Protein AF-A0A5C0ZHY2-F1 (afdb_monomer)

Nearest PDB structures (foldseek):
  8pw4-assembly2_B  TM=5.443E-01  e=1.478E-01  Salasvirus phi29
  8btr-assembly1_LT  TM=4.501E-01  e=2.129E+00  Giardia lamblia ATCC 50803
  8ckb-assembly1_I001  TM=3.579E-01  e=1.218E+00  Bacteroides phage crAss001
  4a8x-assembly1_C  TM=5.049E-01  e=5.073E+00  Mus musculus

Mean predicted aligned error: 5.75 Å

Solvent-accessible surface area (backbone atoms only — not comparable to full-atom values): 4143 Å² total; per-residue (Å²): 82,32,32,31,37,22,33,31,77,47,67,38,92,86,80,69,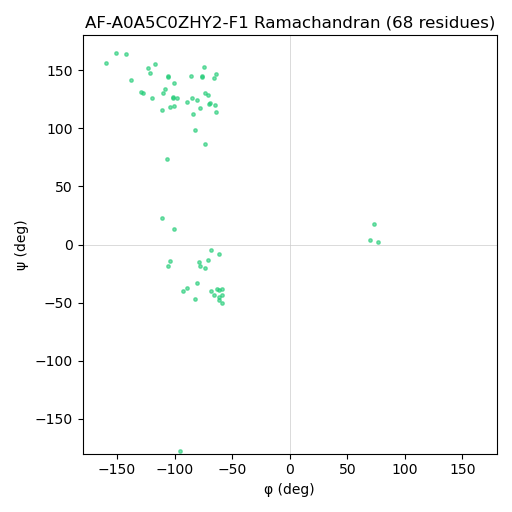46,80,42,80,41,85,44,70,74,39,76,26,89,44,72,70,51,38,48,53,49,28,52,75,69,80,37,61,74,48,39,79,45,96,49,59,43,33,38,38,42,83,88,78,69,50,70,51,74,45,82,78,91,126

Secondary structure (DSSP, 8-state):
-EEEEEEEEEE-TTT--EEEEE---EEESSHHHHHHHHHHTT-TTEEEEEEEEEEE-TTT-PEEE-----

pLDDT: mean 86.74, std 9.37, range [45.19, 96.31]

Structure (mmCIF, N/CA/C/O backbone):
data_AF-A0A5C0ZHY2-F1
#
_entry.id   AF-A0A5C0ZHY2-F1
#
loop_
_atom_site.group_PDB
_atom_site.id
_atom_site.type_symbol
_atom_site.label_atom_id
_atom_site.label_alt_id
_atom_site.label_comp_id
_atom_site.label_asym_id
_atom_site.label_entity_id
_atom_site.label_seq_id
_atom_site.pdbx_PDB_ins_code
_atom_site.Cartn_x
_atom_site.Cartn_y
_atom_site.Cartn_z
_atom_site.occupancy
_atom_site.B_iso_or_equiv
_atom_site.auth_seq_id
_atom_site.auth_comp_id
_atom_site.auth_asym_id
_atom_site.auth_atom_id
_atom_site.pdbx_PDB_model_num
ATOM 1 N N . MET A 1 1 ? 11.029 1.834 -11.637 1.00 81.69 1 MET A N 1
ATOM 2 C CA . MET A 1 1 ? 9.881 1.249 -10.896 1.00 81.69 1 MET A CA 1
ATOM 3 C C . MET A 1 1 ? 9.673 1.919 -9.536 1.00 81.69 1 MET A C 1
ATOM 5 O O . MET A 1 1 ? 10.647 2.123 -8.821 1.00 81.69 1 MET A O 1
ATOM 9 N N . LYS A 1 2 ? 8.425 2.238 -9.164 1.00 86.69 2 LYS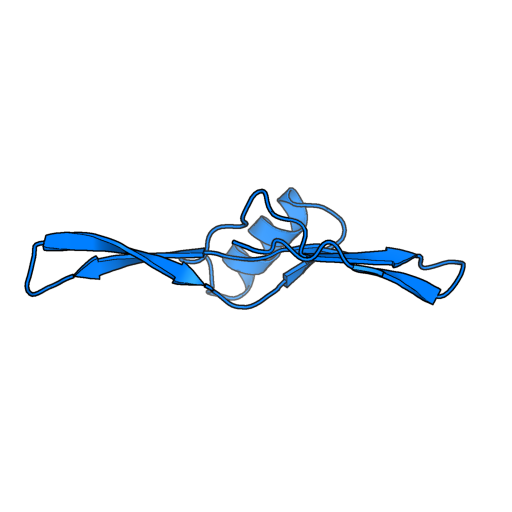 A N 1
A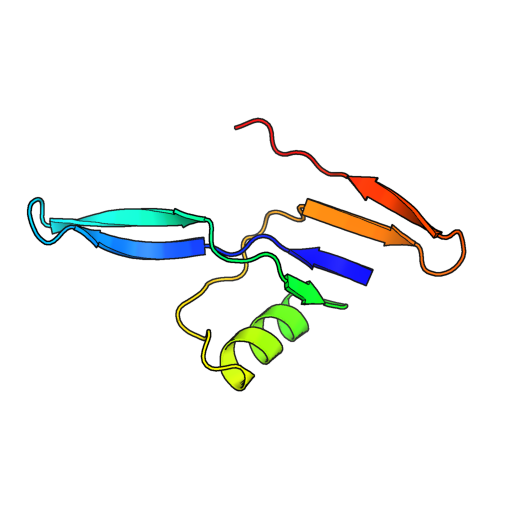TOM 10 C CA . LYS A 1 2 ? 8.072 2.944 -7.917 1.00 86.69 2 LYS A CA 1
ATOM 11 C C . LYS A 1 2 ? 7.457 2.002 -6.887 1.00 86.69 2 LYS A C 1
ATOM 13 O O . LYS A 1 2 ? 6.734 1.081 -7.266 1.00 86.69 2 LYS A O 1
ATOM 18 N N . ILE A 1 3 ? 7.737 2.234 -5.609 1.00 89.44 3 ILE A N 1
ATOM 19 C CA . ILE A 1 3 ? 7.142 1.535 -4.469 1.00 89.44 3 ILE A CA 1
ATOM 20 C C . ILE A 1 3 ? 6.239 2.515 -3.724 1.00 89.44 3 ILE A C 1
ATOM 22 O O . ILE A 1 3 ? 6.702 3.514 -3.181 1.00 89.44 3 ILE A O 1
ATOM 26 N N . TYR A 1 4 ? 4.947 2.219 -3.716 1.00 88.69 4 TYR A N 1
ATOM 27 C CA . TYR A 1 4 ? 3.915 3.001 -3.054 1.00 88.69 4 TYR A CA 1
ATOM 28 C C . TYR A 1 4 ? 3.541 2.370 -1.719 1.00 88.69 4 TYR A C 1
ATOM 30 O O . TYR A 1 4 ? 3.371 1.148 -1.629 1.00 88.69 4 TYR A O 1
ATOM 38 N N . THR A 1 5 ? 3.347 3.207 -0.704 1.00 91.25 5 THR A N 1
ATOM 39 C CA . THR A 1 5 ? 2.723 2.792 0.554 1.00 91.25 5 THR A CA 1
ATOM 40 C C . THR A 1 5 ? 1.218 2.661 0.344 1.00 91.25 5 THR A C 1
ATOM 42 O O . THR A 1 5 ? 0.616 3.424 -0.417 1.00 91.25 5 THR A O 1
ATOM 45 N N . THR A 1 6 ? 0.585 1.698 1.012 1.00 91.94 6 THR A N 1
ATOM 46 C CA . THR A 1 6 ? -0.878 1.603 1.034 1.00 91.94 6 THR A CA 1
ATOM 47 C C . THR A 1 6 ? -1.415 1.784 2.443 1.00 91.94 6 THR A C 1
ATOM 49 O O . THR A 1 6 ? -0.704 1.564 3.419 1.00 91.94 6 THR A O 1
ATOM 52 N N . LEU A 1 7 ? -2.668 2.212 2.545 1.00 93.31 7 LEU A N 1
A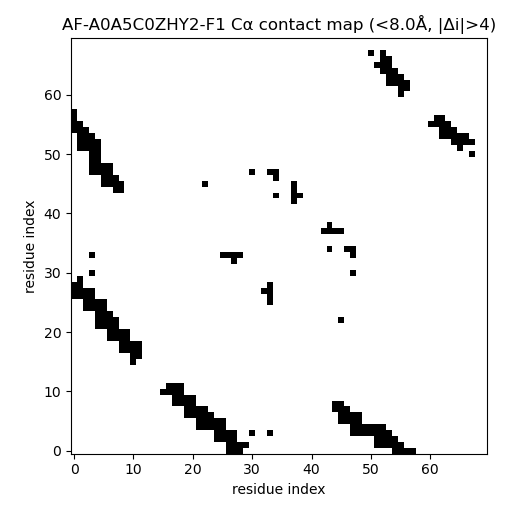TOM 53 C CA . LEU A 1 7 ? -3.378 2.413 3.800 1.00 93.31 7 LEU A CA 1
ATOM 54 C C . LEU A 1 7 ? -4.636 1.553 3.835 1.00 93.31 7 LEU A C 1
ATOM 56 O O . LEU A 1 7 ? -5.276 1.322 2.809 1.00 93.31 7 LEU A O 1
ATOM 60 N N . ILE A 1 8 ? -5.001 1.104 5.027 1.00 93.69 8 ILE A N 1
ATOM 61 C CA . ILE A 1 8 ? -6.240 0.383 5.301 1.00 93.69 8 ILE A CA 1
ATOM 62 C C . ILE A 1 8 ? -7.028 1.206 6.311 1.00 93.69 8 ILE A C 1
ATOM 64 O O . ILE A 1 8 ? -6.517 1.530 7.383 1.00 93.69 8 ILE A O 1
ATOM 68 N N . TYR A 1 9 ? -8.279 1.514 5.983 1.00 92.38 9 TYR A N 1
ATOM 69 C CA . TYR A 1 9 ? -9.194 2.184 6.899 1.00 92.38 9 TYR A CA 1
ATOM 70 C C . TYR A 1 9 ? -10.151 1.163 7.504 1.00 92.38 9 TYR A C 1
ATOM 72 O O . TYR A 1 9 ? -10.826 0.429 6.782 1.00 92.38 9 TYR A O 1
ATOM 80 N N . ALA A 1 10 ? -10.221 1.110 8.831 1.00 91.75 10 ALA A N 1
ATOM 81 C CA . ALA A 1 10 ? -11.123 0.213 9.539 1.00 91.75 10 ALA A CA 1
ATOM 82 C C . ALA A 1 10 ? -11.782 0.924 10.719 1.00 91.75 10 ALA A C 1
ATOM 84 O O . ALA A 1 10 ? -11.151 1.707 11.423 1.00 91.75 10 ALA A O 1
ATOM 85 N N . VAL A 1 11 ? -13.061 0.635 10.953 1.00 94.25 11 VAL A N 1
ATOM 86 C CA . VAL A 1 11 ? -13.795 1.176 12.101 1.00 94.25 11 VAL A CA 1
ATOM 87 C C . VAL A 1 11 ? -13.535 0.297 13.322 1.00 94.25 11 VAL A C 1
ATOM 89 O O . VAL A 1 11 ? -13.753 -0.915 13.281 1.00 94.25 11 VAL A O 1
ATOM 92 N N . CYS A 1 12 ? -13.090 0.898 14.425 1.00 93.19 12 CYS A N 1
ATOM 93 C CA . CYS A 1 12 ? -12.927 0.205 15.695 1.00 93.19 12 CYS A CA 1
ATOM 94 C C . CYS A 1 12 ? -14.299 -0.252 16.218 1.00 93.19 12 CYS A C 1
ATOM 96 O O . CYS A 1 12 ? -15.144 0.592 16.516 1.00 93.19 12 CYS A O 1
ATOM 98 N N . PRO A 1 13 ? -14.542 -1.558 16.431 1.00 93.69 13 PRO A N 1
ATOM 99 C CA . PRO A 1 13 ? -15.853 -2.035 16.872 1.00 93.69 13 PRO A CA 1
ATOM 100 C C . PRO A 1 13 ? -16.176 -1.668 18.330 1.00 93.69 13 PRO A C 1
ATOM 102 O O . PRO A 1 13 ? -17.316 -1.816 18.755 1.00 93.69 13 PRO A O 1
ATOM 105 N N . ARG A 1 14 ? -15.180 -1.225 19.113 1.00 95.62 14 ARG A N 1
ATOM 106 C CA . ARG A 1 14 ? -15.360 -0.840 20.524 1.00 95.62 14 ARG A CA 1
ATOM 107 C C . ARG A 1 14 ? -15.633 0.652 20.694 1.00 95.62 14 ARG A C 1
ATOM 109 O O . ARG A 1 14 ? -16.437 1.011 21.544 1.00 95.62 14 ARG A O 1
ATOM 116 N N . THR A 1 15 ? -14.942 1.498 19.927 1.00 95.75 15 THR A N 1
ATOM 117 C CA . THR A 1 15 ? -15.015 2.966 20.057 1.00 95.75 15 THR A CA 1
ATOM 118 C C . THR A 1 15 ? -15.807 3.629 18.931 1.00 95.75 15 THR A C 1
ATOM 120 O O . THR A 1 15 ? -16.261 4.753 19.098 1.00 95.75 15 THR A O 1
ATOM 123 N N . GLY A 1 16 ? -16.007 2.947 17.799 1.00 94.81 16 GLY A N 1
ATOM 124 C CA . GLY A 1 16 ? -16.646 3.505 16.603 1.00 94.81 16 GLY A CA 1
ATOM 125 C C . GLY A 1 16 ? -15.741 4.430 15.783 1.00 94.81 16 GLY A C 1
ATOM 126 O O . GLY A 1 16 ? -16.183 4.976 14.776 1.00 94.81 16 GLY A O 1
ATOM 127 N N . GLU A 1 17 ? -14.483 4.611 16.184 1.00 96.31 17 GLU A N 1
ATOM 128 C CA . GLU A 1 17 ? -13.541 5.502 15.506 1.00 96.31 17 GLU A CA 1
ATOM 129 C C . GLU A 1 17 ? -13.000 4.881 14.217 1.00 96.31 17 GLU A C 1
ATOM 131 O O . GLU A 1 17 ? -12.743 3.676 14.154 1.00 96.31 17 GLU A O 1
ATOM 136 N N . LEU A 1 18 ? -12.786 5.714 13.198 1.00 94.12 18 LEU A N 1
ATOM 137 C CA . LEU A 1 18 ? -12.070 5.315 11.992 1.00 94.12 18 LEU A CA 1
ATOM 138 C C . LEU A 1 18 ? -10.568 5.304 12.284 1.00 94.12 18 LEU A C 1
ATOM 140 O O . LEU A 1 18 ? -9.980 6.341 12.583 1.00 94.12 18 LEU A O 1
ATOM 144 N N . LEU A 1 19 ? -9.959 4.130 12.183 1.00 92.81 19 LEU A N 1
ATOM 145 C CA . LEU A 1 19 ? -8.531 3.921 12.366 1.00 92.81 19 LEU A CA 1
ATOM 146 C C . LEU A 1 19 ? -7.861 3.682 11.013 1.00 92.81 19 LEU A C 1
ATOM 148 O O . LEU A 1 19 ? -8.426 3.035 10.127 1.00 92.81 19 LEU A O 1
ATOM 152 N N . THR A 1 20 ? -6.641 4.194 10.882 1.00 93.19 20 THR A N 1
ATOM 153 C CA . THR A 1 20 ? -5.798 4.041 9.694 1.00 93.19 20 THR A CA 1
ATOM 154 C C . THR A 1 20 ? -4.631 3.125 10.029 1.00 93.19 20 THR A C 1
ATOM 156 O O . THR A 1 20 ? -3.940 3.342 11.023 1.00 93.19 20 THR A O 1
ATOM 159 N N . TYR A 1 21 ? -4.398 2.126 9.186 1.00 90.62 21 TYR A N 1
ATOM 160 C CA . TYR A 1 21 ? -3.304 1.168 9.312 1.00 90.62 21 TYR A CA 1
ATOM 161 C C . TYR A 1 21 ? -2.449 1.170 8.052 1.00 90.62 21 TYR A C 1
ATOM 163 O O . TYR A 1 21 ? -2.953 1.416 6.955 1.00 90.62 21 TYR A O 1
ATOM 171 N N . GLU A 1 22 ? -1.169 0.843 8.198 1.00 89.75 22 GLU A N 1
ATOM 172 C CA . GLU A 1 22 ? -0.303 0.587 7.052 1.00 89.75 22 GLU A CA 1
ATOM 173 C C . GLU A 1 22 ? -0.682 -0.740 6.389 1.00 89.75 22 GLU A C 1
ATOM 175 O O . GLU A 1 22 ? -0.818 -1.783 7.035 1.00 89.75 22 GLU A O 1
ATOM 180 N N . GLY A 1 23 ? -0.890 -0.680 5.080 1.00 88.06 23 GLY A N 1
ATOM 181 C CA . GLY A 1 23 ? -1.101 -1.832 4.222 1.00 88.06 23 GLY A CA 1
ATOM 182 C C . GLY A 1 23 ? 0.198 -2.296 3.553 1.00 88.06 23 GLY A C 1
ATOM 183 O O . GLY A 1 23 ? 1.274 -1.743 3.778 1.00 88.06 23 GLY A O 1
ATOM 184 N N . PRO A 1 24 ? 0.127 -3.326 2.694 1.00 88.94 24 PRO A N 1
ATOM 185 C CA . PRO A 1 24 ? 1.292 -3.818 1.971 1.00 88.94 24 PRO A CA 1
ATOM 186 C C . PRO A 1 24 ? 1.827 -2.781 0.975 1.00 88.94 24 PRO A C 1
ATOM 188 O O . PRO A 1 24 ? 1.057 -2.117 0.278 1.00 88.94 24 PRO A O 1
ATOM 191 N N . TYR A 1 25 ? 3.146 -2.708 0.822 1.00 90.38 25 TYR A N 1
ATOM 192 C CA . TYR A 1 25 ? 3.758 -1.926 -0.252 1.00 90.38 25 TYR A CA 1
ATOM 193 C C . TYR A 1 25 ? 3.410 -2.483 -1.631 1.00 90.38 25 TYR A C 1
ATOM 195 O O . TYR A 1 25 ? 3.310 -3.701 -1.826 1.00 90.38 25 TYR A O 1
ATOM 203 N N . ILE A 1 26 ? 3.285 -1.591 -2.615 1.00 91.00 26 ILE A N 1
ATOM 204 C CA . ILE A 1 26 ? 2.989 -1.967 -3.996 1.00 91.00 26 ILE A CA 1
ATOM 205 C C . ILE A 1 26 ? 3.984 -1.373 -4.962 1.00 91.00 26 ILE A C 1
ATOM 207 O O . ILE A 1 26 ? 4.239 -0.175 -4.978 1.00 91.00 26 ILE A O 1
ATOM 211 N N . LYS A 1 27 ? 4.502 -2.246 -5.821 1.00 91.19 27 LYS A N 1
ATOM 212 C CA . LYS A 1 27 ? 5.366 -1.863 -6.927 1.00 91.19 27 LYS A CA 1
ATOM 213 C C . LYS A 1 27 ? 4.513 -1.568 -8.152 1.00 91.19 27 LYS A C 1
ATOM 215 O O . LYS A 1 27 ? 3.766 -2.438 -8.594 1.00 91.19 27 LYS A O 1
ATOM 220 N N . ALA A 1 28 ? 4.632 -0.366 -8.697 1.00 90.19 28 ALA A N 1
ATOM 221 C CA . ALA A 1 28 ? 3.928 0.039 -9.907 1.00 90.19 28 ALA A CA 1
ATOM 222 C C . ALA A 1 28 ? 4.721 1.097 -10.685 1.00 90.19 28 ALA A C 1
ATOM 224 O O . ALA A 1 28 ? 5.666 1.699 -10.174 1.00 90.19 28 ALA A O 1
ATOM 225 N N . ILE A 1 29 ? 4.347 1.318 -11.944 1.00 89.25 29 ILE A N 1
ATOM 226 C CA . ILE A 1 29 ? 4.935 2.371 -12.790 1.00 89.25 29 ILE A CA 1
ATOM 227 C C . ILE A 1 29 ? 4.302 3.731 -12.456 1.00 89.25 29 ILE A C 1
ATOM 229 O O . ILE A 1 29 ? 4.965 4.768 -12.494 1.00 89.25 29 ILE A O 1
ATOM 233 N N . SER A 1 30 ? 3.023 3.714 -12.083 1.00 89.06 30 SER A N 1
ATOM 234 C CA . SER A 1 30 ? 2.228 4.882 -11.722 1.00 89.06 30 SER A CA 1
ATOM 235 C C . SER A 1 30 ? 1.283 4.568 -10.560 1.00 89.06 30 SER A C 1
ATOM 237 O O . SER A 1 30 ? 0.992 3.407 -10.271 1.00 89.06 30 SER A O 1
ATOM 239 N N . GLU A 1 31 ? 0.751 5.606 -9.922 1.00 88.62 31 GLU A N 1
ATOM 240 C CA . GLU A 1 31 ? -0.269 5.471 -8.878 1.00 88.62 31 GLU A CA 1
ATOM 241 C C . GLU A 1 31 ? -1.563 4.849 -9.434 1.00 88.62 31 GLU A C 1
ATOM 243 O O . GLU A 1 31 ? -2.178 3.991 -8.802 1.00 88.62 31 GLU A O 1
ATOM 248 N N . SER A 1 32 ? -1.947 5.224 -10.660 1.00 90.50 32 SER A N 1
ATOM 249 C CA . SER A 1 32 ? -3.101 4.637 -11.354 1.00 90.50 32 SER A CA 1
ATOM 250 C C . SER A 1 32 ? -2.916 3.136 -11.592 1.00 90.50 32 SER A C 1
ATOM 252 O O . SER A 1 32 ? -3.854 2.360 -11.405 1.00 90.50 32 SER A O 1
ATOM 254 N N . ASP A 1 33 ? -1.699 2.702 -11.932 1.00 91.31 33 ASP A N 1
ATOM 255 C CA . ASP A 1 33 ? -1.377 1.277 -12.024 1.00 91.31 33 ASP A CA 1
ATOM 256 C C . ASP A 1 33 ? -1.393 0.588 -10.661 1.00 91.31 33 ASP A C 1
ATOM 258 O O . ASP A 1 33 ? -1.900 -0.528 -10.562 1.00 91.31 33 ASP A O 1
ATOM 262 N N . ALA A 1 34 ? -0.893 1.236 -9.605 1.00 90.50 34 ALA A N 1
ATOM 263 C CA . ALA A 1 34 ? -0.949 0.689 -8.251 1.00 90.50 34 ALA A CA 1
ATOM 264 C C . ALA A 1 34 ? -2.401 0.426 -7.812 1.00 90.50 34 ALA A C 1
ATOM 266 O O . ALA A 1 34 ? -2.697 -0.659 -7.307 1.00 90.50 34 ALA A O 1
ATOM 267 N N . ARG A 1 35 ? -3.323 1.362 -8.085 1.00 89.94 35 ARG A N 1
ATOM 268 C CA . ARG A 1 35 ? -4.766 1.191 -7.828 1.00 89.94 35 ARG A CA 1
ATOM 269 C C . ARG A 1 35 ? -5.351 0.028 -8.627 1.00 89.94 35 ARG A C 1
ATOM 271 O O . AR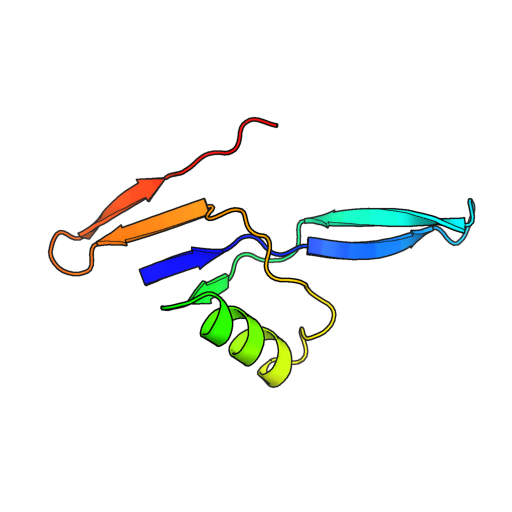G A 1 35 ? -5.968 -0.866 -8.059 1.00 89.94 35 ARG A O 1
ATOM 278 N N . ARG A 1 36 ? -5.057 -0.038 -9.926 1.00 92.12 36 ARG A N 1
ATOM 279 C CA . ARG A 1 36 ? -5.507 -1.144 -10.787 1.00 92.12 36 ARG A CA 1
ATOM 280 C C . ARG A 1 36 ? -5.006 -2.511 -10.301 1.00 92.12 36 ARG A C 1
ATOM 282 O O . ARG A 1 36 ? -5.736 -3.503 -10.372 1.00 92.12 36 ARG A O 1
ATOM 289 N N . ILE A 1 37 ? -3.769 -2.589 -9.807 1.00 91.25 37 ILE A N 1
ATOM 290 C CA . ILE A 1 37 ? -3.205 -3.814 -9.219 1.00 91.25 37 ILE A CA 1
ATOM 291 C C . ILE A 1 37 ? -3.955 -4.189 -7.938 1.00 91.25 37 ILE A C 1
ATOM 293 O O . ILE A 1 37 ? -4.271 -5.362 -7.743 1.00 91.25 37 ILE A O 1
ATOM 297 N N . LEU A 1 38 ? -4.264 -3.226 -7.068 1.00 90.38 38 LEU A N 1
ATOM 298 C CA . LEU A 1 38 ? -5.040 -3.478 -5.851 1.00 90.38 38 LEU A CA 1
ATOM 299 C C . LEU A 1 38 ? -6.410 -4.071 -6.169 1.00 90.38 38 LEU A C 1
ATOM 301 O O . LEU A 1 38 ? -6.744 -5.139 -5.652 1.00 90.38 38 LEU A O 1
ATOM 305 N N . ASP A 1 39 ? -7.142 -3.438 -7.081 1.00 90.38 39 ASP A N 1
ATOM 306 C CA . ASP A 1 39 ? -8.488 -3.862 -7.463 1.00 90.38 39 ASP A CA 1
ATOM 307 C C . ASP A 1 39 ? -8.488 -5.269 -8.069 1.00 90.38 39 ASP A C 1
ATOM 309 O O . ASP A 1 39 ? -9.277 -6.131 -7.683 1.00 90.38 39 ASP A O 1
ATOM 313 N N . SER A 1 40 ? -7.543 -5.543 -8.973 1.00 91.88 40 SER A N 1
ATOM 314 C CA . SER A 1 40 ? -7.449 -6.838 -9.662 1.00 91.88 40 SER A CA 1
ATOM 315 C C . SER A 1 40 ? -6.922 -7.983 -8.792 1.00 91.88 40 SER A C 1
ATOM 317 O O . SER A 1 40 ? -7.161 -9.145 -9.113 1.00 91.88 40 SER A O 1
ATOM 319 N N . THR A 1 41 ? -6.229 -7.689 -7.687 1.00 89.44 41 THR A N 1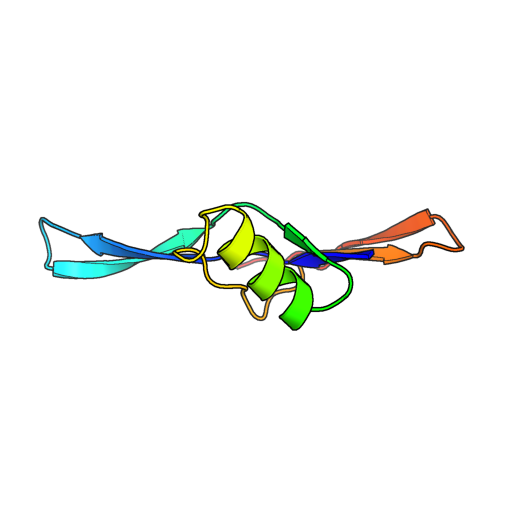
ATOM 320 C CA . THR A 1 41 ? -5.647 -8.710 -6.793 1.00 89.44 41 THR A CA 1
ATOM 321 C C . THR A 1 41 ? -6.474 -8.965 -5.531 1.00 89.44 41 THR A C 1
ATOM 323 O O . THR A 1 41 ? -5.983 -9.597 -4.598 1.00 89.44 41 THR A O 1
ATOM 326 N N . GLY A 1 42 ? -7.721 -8.478 -5.481 1.00 86.31 42 GLY A N 1
ATOM 327 C CA . GLY A 1 42 ? -8.606 -8.645 -4.321 1.00 86.31 42 GLY A CA 1
ATOM 328 C C . GLY A 1 42 ? -8.224 -7.771 -3.122 1.00 86.31 42 GLY A C 1
ATOM 329 O O . GLY A 1 42 ? 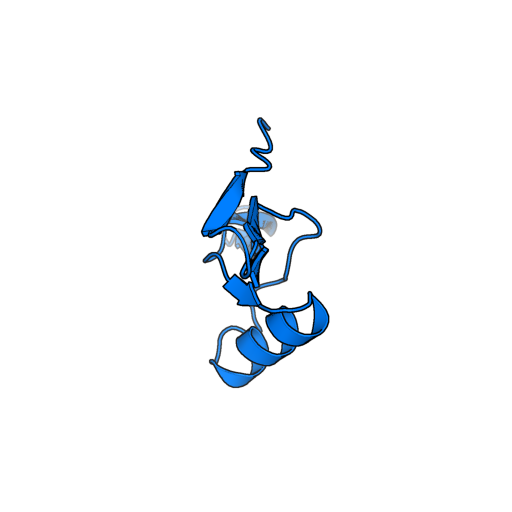-8.657 -8.030 -2.003 1.00 86.31 42 GLY A O 1
ATOM 330 N N . ARG A 1 43 ? -7.413 -6.733 -3.351 1.00 86.88 43 ARG A N 1
ATOM 331 C CA . ARG A 1 43 ? -6.937 -5.776 -2.344 1.00 86.88 43 ARG A CA 1
ATOM 332 C C . 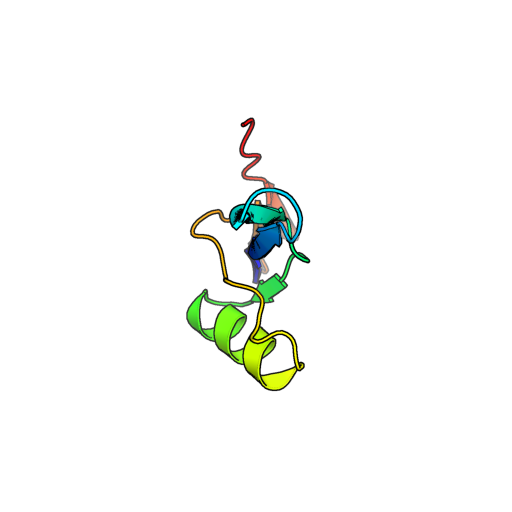ARG A 1 43 ? -7.541 -4.383 -2.533 1.00 86.88 43 ARG A C 1
ATOM 334 O O . ARG A 1 43 ? -6.987 -3.416 -2.032 1.00 86.88 43 ARG A O 1
ATOM 341 N N . GLY A 1 44 ? -8.691 -4.269 -3.201 1.00 82.31 44 GLY A N 1
ATOM 342 C CA . GLY A 1 44 ? -9.391 -2.990 -3.411 1.00 82.31 44 GLY A CA 1
ATOM 343 C C . GLY A 1 44 ? -9.844 -2.281 -2.122 1.00 82.31 44 GLY A C 1
ATOM 344 O O . GLY A 1 44 ? -10.289 -1.143 -2.172 1.00 82.31 44 GLY A O 1
ATOM 345 N N . TYR A 1 45 ? -9.723 -2.935 -0.960 1.00 83.75 45 TYR A N 1
ATOM 346 C CA . TYR A 1 45 ? -9.907 -2.309 0.354 1.00 83.75 45 TYR A CA 1
ATOM 347 C C . TYR A 1 45 ? -8.687 -1.488 0.815 1.00 83.75 45 TYR A C 1
ATOM 349 O O . TYR A 1 45 ? -8.791 -0.725 1.774 1.00 83.75 45 TYR A O 1
ATOM 357 N N . CYS A 1 46 ? -7.524 -1.666 0.182 1.00 90.25 46 CYS A N 1
ATOM 358 C CA . CYS A 1 46 ? -6.351 -0.840 0.423 1.00 90.25 46 CYS A CA 1
ATOM 359 C C . CYS A 1 46 ? -6.407 0.413 -0.454 1.00 90.25 46 CYS A C 1
ATOM 361 O O . CYS A 1 46 ? -6.793 0.365 -1.621 1.00 90.25 46 CYS A O 1
ATOM 363 N N . HIS A 1 47 ? -5.913 1.521 0.080 1.00 89.88 47 HIS A N 1
ATOM 364 C CA . HIS A 1 47 ? -5.787 2.787 -0.626 1.00 89.88 47 HIS A CA 1
ATOM 365 C C . HIS A 1 47 ? -4.320 3.068 -0.923 1.00 89.88 47 HIS A C 1
ATOM 367 O O . HIS A 1 47 ? -3.479 2.920 -0.042 1.00 89.88 47 HIS A O 1
ATOM 373 N N . VAL A 1 48 ? -3.998 3.478 -2.149 1.00 89.56 48 VAL A N 1
ATOM 374 C CA . VAL A 1 48 ? -2.650 3.973 -2.465 1.00 89.56 48 VAL A CA 1
ATOM 375 C C . VAL A 1 48 ? -2.469 5.314 -1.761 1.00 89.56 48 VAL A C 1
ATOM 377 O O . VAL A 1 48 ? -3.275 6.218 -1.968 1.00 89.56 48 VAL A O 1
ATOM 380 N N . SER A 1 49 ? -1.453 5.407 -0.906 1.00 85.75 49 SER A N 1
ATOM 381 C CA . SER A 1 49 ? -1.075 6.647 -0.233 1.00 85.75 49 SER A CA 1
ATOM 382 C C . SER A 1 49 ? -0.367 7.585 -1.211 1.00 85.75 49 SER A C 1
ATOM 384 O O . SER A 1 49 ? 0.329 7.123 -2.116 1.00 85.75 49 SER A O 1
ATOM 386 N N . ASP A 1 50 ? -0.452 8.892 -0.966 1.00 79.19 50 ASP A N 1
ATOM 387 C CA . ASP A 1 50 ? 0.357 9.901 -1.668 1.00 79.19 50 ASP A CA 1
ATOM 388 C C . ASP A 1 50 ? 1.853 9.812 -1.294 1.00 79.19 50 ASP A C 1
ATOM 390 O O . ASP A 1 50 ? 2.699 10.518 -1.844 1.00 79.19 50 ASP A O 1
ATOM 394 N N . ILE A 1 51 ? 2.192 8.932 -0.346 1.00 78.00 51 ILE A N 1
ATOM 395 C CA . ILE A 1 51 ? 3.558 8.656 0.088 1.00 78.00 51 ILE A CA 1
ATOM 396 C C . ILE A 1 51 ? 4.196 7.624 -0.847 1.00 78.00 51 ILE A C 1
ATOM 398 O O . ILE A 1 51 ? 3.837 6.441 -0.860 1.00 78.00 51 ILE A O 1
ATOM 402 N N . LEU A 1 52 ? 5.193 8.086 -1.598 1.00 81.88 52 LEU A N 1
ATOM 403 C CA . LEU A 1 52 ? 6.145 7.236 -2.300 1.00 81.88 52 LEU A CA 1
ATOM 404 C C . LEU A 1 52 ? 7.214 6.776 -1.304 1.00 81.88 52 LEU A C 1
ATOM 406 O O . LEU A 1 52 ? 7.856 7.615 -0.686 1.00 81.88 52 LEU A O 1
ATOM 410 N N . ASP A 1 53 ? 7.410 5.467 -1.159 1.00 84.69 53 ASP A N 1
ATOM 411 C CA . ASP A 1 53 ? 8.424 4.900 -0.261 1.00 84.69 53 ASP A CA 1
ATOM 412 C C . ASP A 1 53 ? 9.805 4.890 -0.925 1.00 84.69 53 ASP A C 1
ATOM 414 O O . ASP A 1 53 ? 10.809 5.312 -0.354 1.00 84.69 53 ASP A O 1
ATOM 418 N N . SER A 1 54 ? 9.869 4.425 -2.170 1.00 84.50 54 SER A N 1
ATOM 419 C CA . SER A 1 54 ? 11.131 4.325 -2.893 1.00 84.50 54 SER A CA 1
ATOM 420 C C . SER A 1 54 ? 10.934 4.257 -4.401 1.00 84.50 54 SER A C 1
ATOM 422 O O . SER A 1 54 ? 9.890 3.852 -4.917 1.00 84.50 54 SER A O 1
ATOM 424 N N . GLU A 1 55 ? 11.965 4.657 -5.134 1.00 87.75 55 GLU A N 1
ATOM 425 C CA . GLU A 1 55 ? 12.030 4.543 -6.584 1.00 87.75 55 GLU A CA 1
ATOM 426 C C . GLU A 1 55 ? 13.337 3.875 -6.995 1.00 87.75 55 GLU A C 1
ATOM 428 O O . GLU A 1 55 ? 14.417 4.242 -6.537 1.00 87.75 55 GLU A O 1
ATOM 433 N N . VAL A 1 56 ? 13.228 2.879 -7.870 1.00 86.50 56 VAL A N 1
ATOM 434 C CA . VAL A 1 56 ? 14.364 2.189 -8.476 1.00 86.50 56 VAL A CA 1
ATOM 435 C C . VAL A 1 56 ? 14.512 2.680 -9.909 1.00 86.50 56 VAL A C 1
ATOM 437 O O . VAL A 1 56 ? 13.606 2.481 -10.728 1.00 86.50 56 VAL A O 1
ATOM 440 N N . ASP A 1 57 ? 15.653 3.297 -10.202 1.00 84.44 57 ASP A N 1
ATOM 441 C CA . ASP A 1 57 ? 16.078 3.642 -11.557 1.00 84.44 57 ASP A CA 1
ATOM 442 C C . ASP A 1 57 ? 16.434 2.354 -12.314 1.00 84.44 57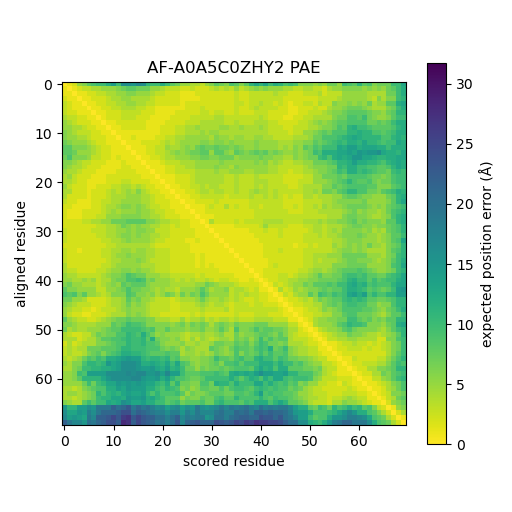 ASP A C 1
ATOM 444 O O . ASP A 1 57 ? 17.301 1.583 -11.899 1.00 84.44 57 ASP A O 1
ATOM 448 N N . GLU A 1 58 ? 15.743 2.104 -13.423 1.00 80.38 58 GLU A N 1
ATOM 449 C CA . GLU A 1 58 ? 15.879 0.867 -14.202 1.00 80.38 58 GLU A CA 1
ATOM 450 C C . GLU A 1 58 ? 17.134 0.840 -15.081 1.00 80.38 58 GLU A C 1
ATOM 452 O O . GLU A 1 58 ? 17.565 -0.233 -15.498 1.00 80.38 58 GLU A O 1
ATOM 457 N N . HIS A 1 59 ? 17.742 1.997 -15.347 1.00 82.75 59 HIS A N 1
ATOM 458 C CA . HIS A 1 59 ? 18.950 2.111 -16.156 1.00 82.75 59 HIS A CA 1
ATOM 459 C C . HIS A 1 59 ? 20.216 1.997 -15.305 1.00 82.75 59 HIS A C 1
ATOM 461 O O . HIS A 1 59 ? 21.204 1.402 -15.730 1.00 82.75 59 HIS A O 1
ATOM 467 N N . THR A 1 60 ? 20.187 2.556 -14.093 1.00 86.81 60 THR A N 1
ATOM 468 C CA . THR A 1 60 ? 21.354 2.588 -13.196 1.00 86.81 60 THR A CA 1
ATOM 469 C C . THR A 1 60 ? 21.279 1.577 -12.051 1.00 86.81 60 THR A C 1
ATOM 471 O O . THR A 1 60 ? 22.284 1.334 -11.386 1.00 86.81 60 THR A O 1
ATOM 474 N N . GLY A 1 61 ? 20.103 0.995 -11.788 1.00 83.81 61 GLY A N 1
ATOM 475 C CA . GLY A 1 61 ? 19.854 0.121 -10.636 1.00 83.81 61 GLY A CA 1
ATOM 476 C C . GLY A 1 61 ? 19.861 0.857 -9.291 1.00 83.81 61 GLY A C 1
ATOM 477 O O . GLY A 1 61 ? 19.757 0.230 -8.234 1.00 83.81 61 GLY A O 1
ATOM 478 N N . LYS A 1 62 ? 19.999 2.187 -9.300 1.00 87.56 62 LYS A N 1
ATOM 479 C CA . LYS A 1 62 ? 20.058 3.000 -8.089 1.00 87.56 62 LYS A CA 1
ATOM 480 C C . LYS A 1 62 ? 18.670 3.103 -7.462 1.00 87.56 62 LYS A C 1
ATOM 482 O O . LYS A 1 62 ? 17.701 3.448 -8.132 1.00 87.56 62 LYS A O 1
ATOM 487 N N . THR A 1 63 ? 18.589 2.832 -6.161 1.00 86.62 63 THR A N 1
ATOM 488 C CA . THR A 1 63 ? 17.364 3.029 -5.376 1.00 86.62 63 THR A CA 1
ATOM 489 C C . THR A 1 63 ? 17.440 4.359 -4.639 1.00 86.62 63 THR A C 1
ATOM 491 O O . THR A 1 63 ? 18.400 4.612 -3.910 1.00 86.62 63 THR A O 1
ATOM 494 N N . THR A 1 64 ? 16.426 5.196 -4.818 1.00 86.56 64 THR A N 1
ATOM 495 C CA . THR A 1 64 ? 16.191 6.387 -4.001 1.00 86.56 64 THR A CA 1
ATOM 496 C C . THR A 1 64 ? 15.104 6.045 -2.997 1.00 86.56 64 THR A C 1
ATOM 498 O O . THR A 1 64 ? 14.001 5.678 -3.394 1.00 86.56 64 THR A O 1
ATOM 501 N N . ILE A 1 65 ? 15.425 6.123 -1.708 1.00 83.25 65 ILE A N 1
ATOM 502 C CA . ILE A 1 65 ? 14.482 5.842 -0.623 1.00 83.25 65 ILE A CA 1
ATOM 503 C C . ILE A 1 65 ? 13.999 7.174 -0.060 1.00 83.25 65 ILE A C 1
ATOM 505 O O . ILE A 1 65 ? 14.805 8.028 0.312 1.00 83.25 65 ILE A O 1
ATOM 509 N N . TYR A 1 66 ? 12.687 7.333 0.005 1.00 79.12 66 TYR A N 1
ATOM 510 C CA . TYR A 1 66 ? 11.994 8.483 0.554 1.00 79.12 66 TYR A CA 1
ATOM 511 C C . TYR A 1 66 ? 11.401 8.050 1.900 1.00 79.12 66 TYR A C 1
ATOM 513 O O . TYR A 1 66 ? 10.212 7.783 2.027 1.00 79.12 66 TYR A O 1
ATOM 521 N N . HIS A 1 67 ? 12.251 7.904 2.921 1.00 63.97 67 HIS A N 1
ATOM 522 C CA . HIS A 1 67 ? 11.765 7.602 4.267 1.00 63.97 67 HIS A CA 1
ATOM 523 C C . HIS A 1 67 ? 10.918 8.772 4.780 1.00 63.97 67 HIS A C 1
ATOM 525 O O . HIS A 1 67 ? 11.445 9.858 5.028 1.00 63.97 67 HIS A O 1
ATOM 531 N N . ASN A 1 68 ? 9.621 8.541 4.981 1.00 57.34 68 ASN A N 1
ATOM 532 C CA . ASN A 1 68 ? 8.797 9.429 5.788 1.00 57.34 68 ASN A CA 1
ATOM 533 C C . ASN A 1 68 ? 9.012 9.066 7.262 1.00 57.34 68 ASN A C 1
ATOM 535 O O . ASN A 1 68 ? 8.440 8.104 7.765 1.00 57.34 68 ASN A O 1
ATOM 539 N N . ASN A 1 69 ? 9.876 9.826 7.938 1.00 47.22 69 ASN A N 1
ATOM 540 C CA . ASN A 1 69 ? 9.989 9.807 9.395 1.00 47.22 69 ASN A CA 1
ATOM 541 C C . ASN A 1 69 ? 8.766 10.534 9.966 1.00 47.22 69 ASN A C 1
ATOM 543 O O . ASN A 1 69 ? 8.826 11.750 10.159 1.00 47.22 69 ASN A O 1
ATOM 547 N N . ASN A 1 70 ? 7.661 9.820 10.170 1.00 45.19 70 ASN A N 1
ATOM 548 C CA . ASN A 1 70 ? 6.525 10.334 10.930 1.00 45.19 70 ASN A CA 1
ATOM 549 C C . ASN A 1 70 ? 6.446 9.624 12.280 1.00 45.19 70 ASN A C 1
ATOM 551 O O . ASN A 1 70 ? 6.497 8.375 12.274 1.00 45.19 70 ASN A O 1
#

Radius of gyration: 14.1 Å; Cα contacts (8 Å, |Δi|>4): 126; chains: 1; bounding box: 38×19×37 Å

Sequence (70 aa):
MKIYTTLIYAVCPRTGELLTYEGPYIKAISESDARRILDSTGRGYCHVSDILDSEVDEHTGKTTIYHNNN

Foldseek 3Di:
DWKFWKWAWDQDPVPRDIDIDTDDIDDDPDLVRSCVCCVVVVNNNIHTDPDTQWDQDPVPRDIDGDDDPD